Protein AF-W1XU98-F1 (afdb_monomer_lite)

Sequence (70 aa):
FDALLPALQSNTIDIAISDMTISEERAKSVDFSKPYYIAGNGLVVNIDNTNINSFKDLEGKRIGVSIGST

Foldseek 3Di:
DVVPLVCCQVVVDVDDDDPADDDPVSCVRDPDDDDPDDDDDDDDDPPPDPQCPDPVSCVPPDDDDDPPHD

Secondary structure (DSSP, 8-state):
-TTHHHHHHTTS-S---S-PPP-HHHHTTS-----S--PPP-----TT--S-SSGGGGTT------TT--

Organism: NCBI:txid408170

Structure (mmCIF, N/CA/C/O backbone):
data_AF-W1XU98-F1
#
_entry.id   AF-W1XU98-F1
#
loop_
_atom_site.group_PDB
_atom_site.id
_atom_site.type_symbol
_atom_site.label_atom_id
_atom_site.label_alt_id
_atom_site.label_comp_id
_atom_site.label_asym_id
_atom_site.label_en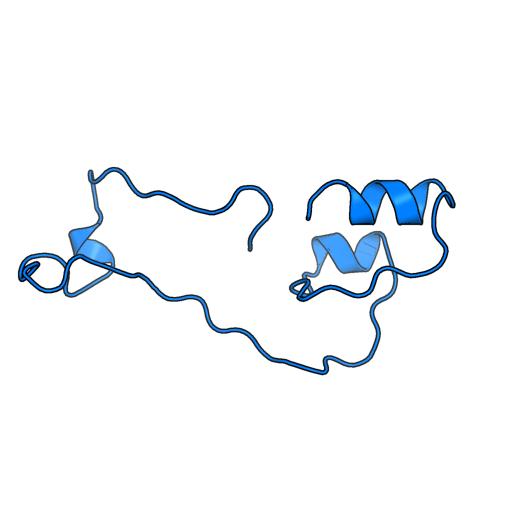tity_id
_atom_site.label_seq_id
_atom_site.pdbx_PDB_ins_code
_atom_site.Cartn_x
_atom_site.Cartn_y
_atom_site.Cartn_z
_atom_site.occupancy
_atom_site.B_iso_or_equiv
_atom_site.auth_seq_id
_atom_site.auth_comp_id
_atom_site.auth_asym_id
_atom_site.auth_atom_id
_atom_site.pdbx_PDB_model_num
ATOM 1 N N . PHE A 1 1 ? -7.892 4.489 -0.489 1.00 62.12 1 PHE A N 1
ATOM 2 C CA . PHE A 1 1 ? -7.066 4.112 0.674 1.00 62.12 1 PHE A CA 1
ATOM 3 C C . PHE A 1 1 ? -7.103 5.186 1.751 1.00 62.12 1 PHE A C 1
ATOM 5 O O . PHE A 1 1 ? -7.453 4.869 2.880 1.00 62.12 1 PHE A O 1
ATOM 12 N N . ASP A 1 2 ? -6.854 6.446 1.393 1.00 70.94 2 ASP A N 1
ATOM 13 C CA . ASP A 1 2 ? -6.621 7.529 2.365 1.00 70.94 2 ASP A CA 1
ATOM 14 C C . ASP A 1 2 ? -7.776 7.852 3.315 1.00 70.94 2 ASP A C 1
ATOM 16 O O . ASP A 1 2 ? -7.526 8.331 4.410 1.00 70.94 2 ASP A O 1
ATOM 20 N N . ALA A 1 3 ? -9.027 7.557 2.951 1.00 85.38 3 ALA A N 1
ATOM 21 C CA . ALA A 1 3 ? -10.176 7.832 3.817 1.00 85.38 3 ALA A CA 1
ATOM 22 C C . ALA A 1 3 ? -10.362 6.812 4.959 1.00 85.38 3 ALA A C 1
ATOM 24 O O . ALA A 1 3 ? -11.072 7.106 5.917 1.00 85.38 3 ALA A O 1
ATOM 25 N N . LEU A 1 4 ? -9.739 5.627 4.883 1.00 90.88 4 LEU A N 1
ATOM 26 C CA . LEU A 1 4 ? -9.960 4.560 5.869 1.00 90.88 4 LEU A CA 1
ATOM 27 C C . LEU A 1 4 ? -9.306 4.868 7.220 1.00 90.88 4 LEU A C 1
ATOM 29 O O . LEU A 1 4 ? -9.913 4.621 8.256 1.00 90.88 4 LEU A O 1
ATOM 33 N N . LEU A 1 5 ? -8.095 5.433 7.214 1.00 89.88 5 LEU A N 1
ATOM 34 C CA . LEU A 1 5 ? -7.391 5.792 8.448 1.00 89.88 5 LEU A CA 1
ATOM 35 C C . LEU A 1 5 ? -8.117 6.908 9.220 1.00 89.88 5 LEU A C 1
ATOM 37 O O . LEU A 1 5 ? -8.407 6.692 10.396 1.00 89.88 5 LEU A O 1
ATOM 41 N N . PRO A 1 6 ? -8.512 8.036 8.593 1.00 91.88 6 PRO A N 1
ATOM 42 C CA . PRO A 1 6 ? -9.340 9.038 9.254 1.00 91.88 6 PRO A CA 1
ATOM 43 C C . PRO A 1 6 ? -10.664 8.473 9.769 1.00 91.88 6 PRO A C 1
ATOM 45 O O . PRO A 1 6 ? -11.058 8.817 10.874 1.00 91.88 6 PRO A O 1
ATOM 48 N N . ALA A 1 7 ? -11.331 7.592 9.010 1.00 93.94 7 ALA A N 1
ATOM 49 C CA . ALA A 1 7 ? -12.608 7.005 9.423 1.00 93.94 7 ALA A CA 1
ATOM 50 C C . ALA A 1 7 ? -12.482 6.097 10.661 1.00 93.94 7 ALA A C 1
ATOM 52 O O . ALA A 1 7 ? -13.395 6.079 11.488 1.00 93.94 7 ALA A O 1
ATOM 53 N N . LEU A 1 8 ? -11.363 5.371 10.801 1.00 93.75 8 LEU A N 1
ATOM 54 C CA . LEU A 1 8 ? -11.032 4.627 12.023 1.00 93.75 8 LEU A CA 1
ATOM 55 C C . LEU A 1 8 ? -10.771 5.589 13.187 1.00 93.75 8 LEU A C 1
ATOM 57 O O . LEU A 1 8 ? -11.332 5.428 14.263 1.00 93.75 8 LEU A O 1
ATOM 61 N N . GLN A 1 9 ? -9.967 6.631 12.966 1.00 91.88 9 GLN A N 1
ATOM 62 C CA . GLN A 1 9 ? -9.629 7.614 14.003 1.00 91.88 9 GLN A CA 1
ATOM 63 C C . GLN A 1 9 ? -10.842 8.412 14.495 1.00 91.88 9 GLN A C 1
ATOM 65 O O . GLN A 1 9 ? -10.920 8.761 15.671 1.00 91.88 9 GLN A O 1
ATOM 70 N N . SER A 1 10 ? -11.795 8.704 13.607 1.00 95.50 10 SER A N 1
ATOM 71 C CA . SER A 1 10 ? -13.044 9.387 13.945 1.00 95.50 10 SER A CA 1
ATOM 72 C C . SER A 1 10 ? -14.123 8.449 14.490 1.00 95.50 10 SER A C 1
ATOM 74 O O . SER A 1 10 ? -15.247 8.905 14.699 1.00 95.50 10 SER A O 1
ATOM 76 N N . ASN A 1 11 ? -13.821 7.158 14.696 1.00 94.56 11 ASN A N 1
ATOM 77 C CA . ASN A 1 11 ? -14.779 6.116 15.090 1.00 94.56 11 ASN A CA 1
ATOM 78 C C . ASN A 1 11 ? -16.029 6.066 14.191 1.00 94.56 11 ASN A C 1
ATOM 80 O O . ASN A 1 11 ? -17.131 5.758 14.637 1.00 94.56 11 ASN A O 1
ATOM 84 N N . THR A 1 12 ? -15.884 6.423 12.914 1.00 97.31 12 THR A N 1
ATOM 85 C CA . THR A 1 12 ? -16.962 6.290 11.921 1.00 97.31 12 THR A CA 1
ATOM 86 C C . THR A 1 12 ? -17.084 4.848 11.434 1.00 97.31 12 THR A C 1
ATOM 88 O O . THR A 1 12 ? -18.156 4.427 11.005 1.00 97.31 12 THR A O 1
ATOM 91 N N . ILE A 1 13 ? -15.987 4.095 11.518 1.00 96.19 13 ILE A N 1
ATOM 92 C CA . ILE A 1 13 ? -15.933 2.650 11.315 1.00 96.19 13 ILE A CA 1
ATOM 93 C C . ILE A 1 13 ? -15.122 2.014 12.444 1.00 96.19 13 ILE A C 1
ATOM 95 O O . ILE A 1 13 ? -14.198 2.638 12.962 1.00 96.19 13 ILE A O 1
ATOM 99 N N . ASP A 1 14 ? -15.427 0.760 12.771 1.00 96.31 14 ASP A N 1
ATOM 100 C CA . ASP A 1 14 ? -14.699 0.014 13.806 1.00 96.31 14 ASP A CA 1
ATOM 101 C C . ASP A 1 14 ? -13.496 -0.757 13.240 1.00 96.31 14 ASP A C 1
ATOM 103 O O . ASP A 1 14 ? -12.491 -0.954 13.918 1.00 96.31 14 ASP A O 1
ATOM 107 N N . ILE A 1 15 ? -13.598 -1.231 11.991 1.00 95.19 15 ILE A N 1
ATOM 108 C CA . ILE A 1 15 ? -12.584 -2.067 11.334 1.00 95.19 15 ILE A CA 1
ATOM 109 C C . ILE A 1 15 ? -12.503 -1.697 9.851 1.00 95.19 15 ILE A C 1
ATOM 111 O O . ILE A 1 15 ? -13.523 -1.571 9.173 1.00 95.19 15 ILE A O 1
ATOM 115 N N . ALA A 1 16 ? -11.282 -1.595 9.324 1.00 93.44 16 ALA A N 1
ATOM 116 C CA . ALA A 1 16 ? -11.023 -1.512 7.891 1.00 93.44 16 ALA A CA 1
ATOM 117 C C . ALA A 1 16 ? -10.388 -2.820 7.394 1.00 93.44 16 ALA A C 1
ATOM 119 O O . ALA A 1 16 ? -9.356 -3.246 7.910 1.00 93.44 16 ALA A O 1
ATOM 120 N N . ILE A 1 17 ? -10.979 -3.442 6.369 1.00 92.31 17 ILE A N 1
ATOM 121 C CA . ILE A 1 17 ? -10.422 -4.630 5.704 1.00 92.31 17 ILE A CA 1
ATOM 122 C C . ILE A 1 17 ? -10.022 -4.228 4.287 1.00 92.31 17 ILE A C 1
ATOM 124 O O . ILE A 1 17 ? -10.869 -3.991 3.429 1.00 92.31 17 ILE A O 1
ATOM 128 N N . SER A 1 18 ? -8.718 -4.101 4.066 1.00 86.38 18 SER A N 1
ATOM 129 C CA . SER A 1 18 ? -8.128 -3.650 2.806 1.00 86.38 18 SER A CA 1
ATOM 130 C C . SER A 1 18 ? -6.704 -4.188 2.684 1.00 86.38 18 SER A C 1
ATOM 132 O O . SER A 1 18 ? -6.075 -4.499 3.698 1.00 86.38 18 SER A O 1
ATOM 134 N N . ASP A 1 19 ? -6.175 -4.235 1.459 1.00 85.19 19 ASP A N 1
ATOM 135 C CA . ASP A 1 19 ? -4.750 -4.472 1.189 1.00 85.19 19 ASP A CA 1
ATOM 136 C C . ASP A 1 19 ? -3.939 -3.209 1.541 1.00 85.19 19 ASP A C 1
ATOM 138 O O . ASP A 1 19 ? -3.561 -2.413 0.684 1.00 85.19 19 ASP A O 1
ATOM 142 N N . MET A 1 20 ? -3.831 -2.92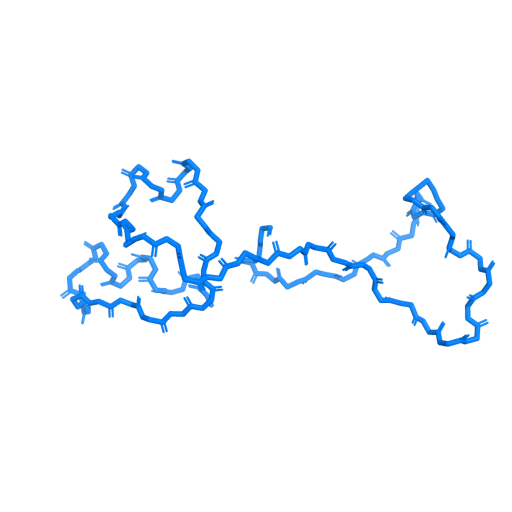2 2.841 1.00 87.38 20 MET A N 1
ATOM 143 C CA . MET A 1 20 ? -3.148 -1.743 3.368 1.00 87.38 20 MET A CA 1
ATOM 144 C C . MET A 1 20 ? -1.753 -2.125 3.850 1.00 87.38 20 MET A C 1
ATOM 146 O O . MET A 1 20 ? -1.609 -2.880 4.810 1.00 87.38 20 MET A O 1
ATOM 150 N N . THR A 1 21 ? -0.729 -1.530 3.238 1.00 88.81 21 THR A N 1
ATOM 151 C CA . THR A 1 21 ? 0.656 -1.676 3.695 1.00 88.81 21 THR A CA 1
ATOM 152 C C . THR A 1 21 ? 0.806 -1.154 5.123 1.00 88.81 21 THR A C 1
ATOM 154 O O . THR A 1 21 ? 0.490 0.011 5.406 1.00 88.81 21 THR A O 1
ATOM 157 N N . ILE A 1 22 ? 1.323 -2.014 6.003 1.00 90.38 22 ILE A N 1
ATOM 158 C CA . ILE A 1 22 ? 1.715 -1.658 7.367 1.00 90.38 22 ILE A CA 1
ATOM 159 C C . ILE A 1 22 ? 2.979 -0.798 7.280 1.00 90.38 22 ILE A C 1
ATOM 161 O O . ILE A 1 22 ? 3.999 -1.241 6.756 1.00 90.38 22 ILE A O 1
ATOM 165 N N . SER A 1 23 ? 2.917 0.425 7.802 1.00 89.19 23 SER A N 1
ATOM 166 C CA . SER A 1 23 ? 4.073 1.313 7.946 1.00 89.19 23 SER A CA 1
ATOM 167 C C . SER A 1 23 ? 4.176 1.820 9.382 1.00 89.19 23 SER A C 1
ATOM 169 O O . SER A 1 23 ? 3.170 1.889 10.092 1.00 89.19 23 SER A O 1
ATOM 171 N N . GLU A 1 24 ? 5.380 2.206 9.813 1.00 90.44 24 GLU A N 1
ATOM 172 C CA . GLU A 1 24 ? 5.601 2.747 11.163 1.00 90.44 24 GLU A CA 1
ATOM 173 C C . GLU A 1 24 ? 4.756 3.995 11.439 1.00 90.44 24 GLU A C 1
ATOM 175 O O . GLU A 1 24 ? 4.281 4.197 12.551 1.00 90.44 24 GLU A O 1
ATOM 180 N N . GLU A 1 25 ? 4.549 4.838 10.427 1.00 89.75 25 GLU A N 1
ATOM 181 C CA . GLU A 1 25 ? 3.722 6.038 10.544 1.00 89.75 25 GLU A CA 1
ATOM 182 C C . GLU A 1 25 ? 2.252 5.689 10.806 1.00 89.75 25 GLU A C 1
ATOM 184 O O . GLU A 1 25 ? 1.641 6.226 11.731 1.00 89.75 25 GLU A O 1
ATOM 189 N N . ARG A 1 26 ? 1.695 4.742 10.042 1.00 89.88 26 ARG A N 1
ATOM 190 C CA . ARG A 1 26 ? 0.300 4.310 10.202 1.00 89.88 26 ARG A CA 1
ATOM 191 C C . ARG A 1 26 ? 0.096 3.585 11.532 1.00 89.88 26 ARG A C 1
ATOM 193 O O . ARG A 1 26 ? -0.901 3.832 12.203 1.00 89.88 26 ARG A O 1
ATOM 200 N N . ALA A 1 27 ? 1.060 2.763 11.946 1.00 91.62 27 ALA A N 1
ATOM 201 C CA . ALA A 1 27 ? 1.011 2.008 13.199 1.00 91.62 27 ALA A CA 1
ATOM 202 C C . ALA A 1 27 ? 1.068 2.892 14.461 1.00 91.62 27 ALA A C 1
ATOM 204 O O . ALA A 1 27 ? 0.697 2.445 15.539 1.00 91.62 27 ALA A O 1
ATOM 205 N N . LYS A 1 28 ? 1.495 4.160 14.349 1.00 92.25 28 LYS A N 1
ATOM 206 C CA . LYS A 1 28 ? 1.369 5.139 15.447 1.00 92.25 28 LYS A CA 1
ATOM 207 C C . LYS A 1 28 ? -0.068 5.618 15.657 1.00 92.25 28 LYS A C 1
ATOM 209 O O . LYS A 1 28 ? -0.367 6.181 16.703 1.00 92.25 28 LYS A O 1
ATOM 214 N N . SER A 1 29 ? -0.916 5.464 14.642 1.00 89.56 29 SER A N 1
ATOM 215 C CA . SER A 1 29 ? -2.256 6.051 14.586 1.00 89.56 29 SER A CA 1
ATOM 216 C C . SER A 1 29 ? -3.377 5.029 14.754 1.00 89.56 29 SER A C 1
ATOM 218 O O . SER A 1 29 ? -4.445 5.392 15.238 1.00 89.56 29 SER A O 1
ATOM 220 N N . VAL A 1 30 ? -3.156 3.784 14.324 1.00 91.81 30 VAL A N 1
ATOM 221 C CA . VAL A 1 30 ? -4.124 2.681 14.392 1.00 91.81 30 VAL A CA 1
ATOM 222 C C . VAL A 1 30 ? -3.408 1.364 14.677 1.00 91.81 30 VAL A C 1
ATOM 224 O O . VAL A 1 30 ? -2.243 1.193 14.311 1.00 91.81 30 VAL A O 1
ATOM 227 N N . ASP A 1 31 ? -4.130 0.411 15.259 1.00 94.25 31 ASP A N 1
ATOM 228 C CA . ASP A 1 31 ? -3.645 -0.957 15.409 1.00 94.25 31 ASP A CA 1
ATOM 229 C C . ASP A 1 31 ? -3.805 -1.747 14.105 1.00 94.25 31 ASP A C 1
ATOM 231 O O . ASP A 1 31 ? -4.795 -1.619 13.381 1.00 94.25 31 ASP A O 1
ATOM 235 N N . PHE A 1 32 ? -2.837 -2.621 13.829 1.00 94.00 32 PHE A N 1
ATOM 236 C CA . PHE A 1 32 ? -2.892 -3.56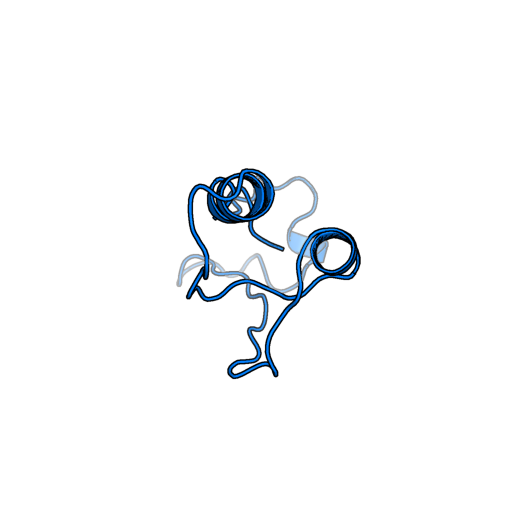8 12.720 1.00 94.00 32 PHE A CA 1
ATOM 237 C C . PHE A 1 32 ? -3.010 -4.999 13.237 1.00 94.00 32 PHE A C 1
ATOM 239 O O . PHE A 1 32 ? -2.402 -5.387 14.235 1.00 94.00 32 PHE A O 1
ATOM 246 N N . SER A 1 33 ? -3.762 -5.819 12.504 1.00 94.31 33 SER A N 1
ATOM 247 C CA . SER A 1 33 ? -3.749 -7.269 12.699 1.00 94.31 33 SER A CA 1
ATOM 248 C C . SER A 1 33 ? -2.418 -7.886 12.243 1.00 94.31 33 SER A C 1
ATOM 250 O O . SER A 1 33 ? -1.572 -7.220 11.640 1.00 94.31 33 SER A O 1
ATOM 252 N N . LYS A 1 34 ? -2.243 -9.192 12.477 1.00 93.12 34 LYS A N 1
ATOM 253 C CA . LYS A 1 34 ? -1.138 -9.937 11.858 1.00 93.12 34 LYS A CA 1
ATOM 254 C C . LYS A 1 34 ? -1.246 -9.834 10.328 1.00 93.12 34 LYS A C 1
ATOM 256 O O . LYS A 1 34 ? -2.347 -10.014 9.805 1.00 93.12 34 LYS A O 1
ATOM 261 N N . PRO A 1 35 ? -0.139 -9.581 9.608 1.00 91.25 35 PRO A N 1
ATOM 262 C CA . PRO A 1 35 ? -0.182 -9.464 8.157 1.00 91.25 35 PRO A CA 1
ATOM 263 C C . PRO A 1 35 ? -0.672 -10.778 7.543 1.00 91.25 35 PRO A C 1
ATOM 265 O O . PRO A 1 35 ? -0.188 -11.854 7.895 1.00 91.25 35 PRO A O 1
ATOM 268 N N . TYR A 1 36 ? -1.635 -10.682 6.628 1.00 89.69 36 TYR A N 1
ATOM 269 C CA . TYR A 1 36 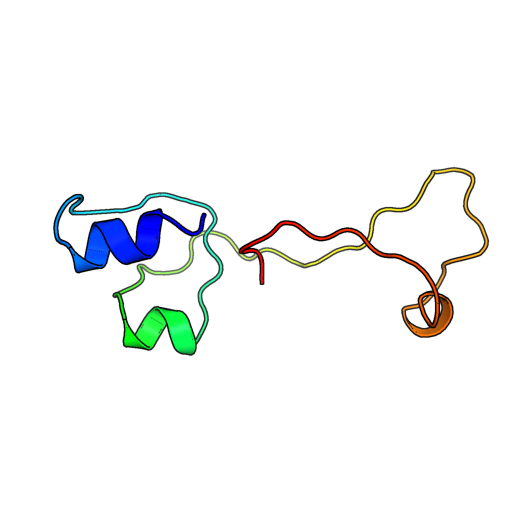? -2.179 -11.831 5.895 1.00 89.69 36 TYR A CA 1
ATOM 270 C C . TYR A 1 36 ? -1.648 -11.920 4.456 1.00 89.69 36 TYR A C 1
ATOM 272 O O . TYR A 1 36 ? -1.822 -12.943 3.798 1.00 89.69 36 TYR A O 1
ATOM 280 N N . TYR A 1 37 ? -0.993 -10.862 3.972 1.00 87.06 37 TYR A N 1
ATOM 281 C CA . TYR A 1 37 ? -0.380 -10.775 2.652 1.00 87.06 37 TYR A CA 1
ATOM 282 C C . TYR A 1 37 ? 0.848 -9.858 2.712 1.00 87.06 37 TYR A C 1
ATOM 284 O O . TYR A 1 37 ? 0.865 -8.895 3.479 1.00 87.06 37 TYR A O 1
ATOM 292 N N . ILE A 1 38 ? 1.884 -10.168 1.928 1.00 83.12 38 ILE A N 1
ATOM 293 C CA . ILE A 1 38 ? 3.067 -9.315 1.764 1.00 83.12 38 ILE A CA 1
ATOM 294 C C . ILE A 1 38 ? 3.107 -8.886 0.302 1.00 83.12 38 ILE A C 1
ATOM 296 O O . ILE A 1 38 ? 3.368 -9.703 -0.582 1.00 83.12 38 ILE A O 1
ATOM 300 N N . ALA A 1 39 ? 2.843 -7.605 0.059 1.00 80.38 39 ALA A N 1
ATOM 301 C CA . ALA A 1 39 ? 2.907 -7.018 -1.268 1.00 80.38 39 ALA A CA 1
ATOM 302 C C . ALA A 1 39 ? 4.336 -6.560 -1.594 1.00 80.38 39 ALA A C 1
ATOM 304 O O . ALA A 1 39 ? 5.034 -5.994 -0.750 1.00 80.38 39 ALA A O 1
ATOM 305 N N . GLY A 1 40 ? 4.761 -6.796 -2.835 1.00 79.38 40 GLY A N 1
ATOM 306 C CA . GLY A 1 40 ? 5.972 -6.216 -3.404 1.00 79.38 40 GLY A CA 1
ATOM 307 C C . GLY A 1 40 ? 5.617 -5.086 -4.363 1.00 79.38 40 GLY A C 1
ATOM 308 O O . GLY A 1 40 ? 4.685 -5.216 -5.156 1.00 79.38 40 GLY A O 1
ATOM 309 N N . ASN A 1 41 ? 6.380 -3.995 -4.317 1.00 82.38 41 ASN A N 1
ATOM 310 C CA . ASN A 1 41 ? 6.262 -2.928 -5.304 1.00 82.38 41 ASN A CA 1
ATOM 311 C C . ASN A 1 41 ? 6.940 -3.347 -6.615 1.00 82.38 41 ASN A C 1
ATOM 313 O O . ASN A 1 41 ? 8.043 -3.896 -6.615 1.00 82.38 41 ASN A O 1
ATOM 317 N N . GLY A 1 42 ? 6.276 -3.072 -7.736 1.00 86.31 42 GLY A N 1
ATOM 318 C CA . GLY A 1 42 ? 6.767 -3.379 -9.074 1.00 86.31 42 GLY A CA 1
ATOM 319 C C . GLY A 1 42 ? 6.525 -2.222 -10.033 1.00 86.31 42 GLY A C 1
ATOM 320 O O . GLY A 1 42 ? 5.592 -1.438 -9.859 1.00 86.31 42 GLY A O 1
ATOM 321 N N . LEU A 1 43 ? 7.370 -2.120 -11.056 1.00 89.25 43 LEU A N 1
ATOM 322 C CA . LEU A 1 43 ? 7.182 -1.185 -12.157 1.00 89.25 43 LEU A CA 1
ATOM 323 C C . LEU A 1 43 ? 6.620 -1.944 -13.357 1.00 89.25 43 LEU A C 1
ATOM 325 O O . LEU A 1 43 ? 7.164 -2.971 -13.755 1.00 89.25 43 LEU A O 1
ATOM 329 N N . VAL A 1 44 ? 5.560 -1.410 -13.955 1.00 91.38 44 VAL A N 1
ATOM 330 C CA . VAL A 1 44 ? 5.006 -1.933 -15.204 1.00 91.38 44 VAL A CA 1
ATOM 331 C C . VAL A 1 44 ? 5.363 -0.972 -16.330 1.00 91.38 44 VAL A C 1
ATOM 333 O O . VAL A 1 44 ? 5.170 0.239 -16.214 1.00 91.38 44 VAL A O 1
ATOM 336 N N . VAL A 1 45 ? 5.878 -1.520 -17.427 1.00 93.44 45 VAL A N 1
ATOM 337 C CA . VAL A 1 45 ? 6.184 -0.790 -18.662 1.00 93.44 45 VAL A CA 1
ATOM 338 C C . VAL A 1 45 ? 5.410 -1.404 -19.825 1.00 93.44 45 VAL A C 1
ATOM 340 O O . VAL A 1 45 ? 4.869 -2.504 -19.714 1.00 93.44 45 VAL A O 1
ATOM 343 N N . ASN A 1 46 ? 5.319 -0.682 -20.942 1.00 94.44 46 ASN A N 1
ATOM 344 C CA . ASN A 1 46 ? 4.730 -1.233 -22.161 1.00 94.44 46 ASN A CA 1
ATOM 345 C C . ASN A 1 46 ? 5.547 -2.448 -22.643 1.00 94.44 46 ASN A C 1
ATOM 347 O O . ASN A 1 46 ? 6.768 -2.441 -22.506 1.00 94.44 46 ASN A O 1
ATOM 351 N N . ILE A 1 47 ? 4.884 -3.457 -23.215 1.00 95.56 47 ILE A N 1
ATOM 352 C CA . ILE A 1 47 ? 5.530 -4.694 -23.679 1.00 95.56 47 ILE A CA 1
ATOM 353 C C . ILE A 1 47 ? 6.636 -4.445 -24.717 1.00 95.56 47 ILE A C 1
ATOM 355 O O . ILE A 1 47 ? 7.631 -5.161 -24.725 1.00 95.56 47 ILE A O 1
ATOM 359 N N . ASP A 1 48 ? 6.507 -3.389 -25.523 1.00 96.50 48 ASP A N 1
ATOM 360 C CA . ASP A 1 48 ? 7.489 -3.021 -26.546 1.00 96.50 48 ASP A CA 1
ATOM 361 C C . ASP A 1 48 ? 8.604 -2.103 -25.999 1.00 96.50 48 ASP A C 1
ATOM 363 O O . ASP A 1 48 ? 9.462 -1.625 -26.743 1.00 96.50 48 ASP A O 1
ATOM 367 N N . ASN A 1 49 ? 8.604 -1.798 -24.694 1.00 93.31 49 ASN A N 1
ATOM 368 C CA . ASN A 1 49 ? 9.612 -0.941 -24.079 1.00 93.31 49 ASN A CA 1
ATOM 369 C C . ASN A 1 49 ? 10.913 -1.712 -23.825 1.00 93.31 49 ASN A C 1
ATOM 371 O O . ASN A 1 49 ? 10.963 -2.608 -22.991 1.00 93.31 49 ASN A O 1
ATOM 375 N N . THR A 1 50 ? 11.992 -1.286 -24.479 1.00 93.00 50 THR A N 1
ATOM 376 C CA . THR A 1 50 ? 13.342 -1.845 -24.288 1.00 93.00 50 THR A CA 1
ATOM 377 C C . THR A 1 50 ? 14.289 -0.905 -23.537 1.00 93.00 50 THR A C 1
ATOM 379 O O . THR A 1 50 ? 15.472 -1.203 -23.382 1.00 93.00 50 THR A O 1
ATOM 382 N N . ASN A 1 51 ? 13.798 0.260 -23.105 1.00 92.94 51 ASN A N 1
ATOM 383 C CA . ASN A 1 51 ? 14.622 1.371 -22.620 1.00 92.94 51 ASN A CA 1
ATOM 384 C C . ASN A 1 51 ? 14.666 1.481 -21.092 1.00 92.94 51 ASN A C 1
ATOM 386 O O . ASN A 1 51 ? 15.520 2.189 -20.571 1.00 92.94 51 ASN A O 1
ATOM 390 N N . ILE A 1 52 ? 13.731 0.852 -20.380 1.00 94.00 52 ILE A N 1
ATOM 391 C CA . ILE A 1 52 ? 13.666 0.872 -18.918 1.00 94.00 52 ILE A CA 1
ATOM 392 C C . ILE A 1 52 ? 14.010 -0.527 -18.420 1.00 94.00 52 ILE A C 1
ATOM 394 O O . ILE A 1 52 ? 13.165 -1.416 -18.439 1.00 94.00 52 ILE A O 1
ATOM 398 N N . ASN A 1 53 ? 15.253 -0.714 -17.977 1.00 90.81 53 ASN A N 1
ATOM 399 C CA . ASN A 1 53 ? 15.749 -1.994 -17.461 1.00 90.81 53 ASN A CA 1
ATOM 400 C C . ASN A 1 53 ? 16.227 -1.882 -16.005 1.00 90.81 53 ASN A C 1
ATOM 402 O O . ASN A 1 53 ? 16.518 -2.882 -15.353 1.00 90.81 53 ASN A O 1
ATOM 406 N N . SER A 1 54 ? 16.314 -0.660 -15.486 1.00 91.44 54 SER A N 1
ATOM 407 C CA . SER A 1 54 ? 16.739 -0.352 -14.129 1.00 91.44 54 SER A CA 1
ATOM 408 C C . SER A 1 54 ? 16.042 0.902 -13.603 1.00 91.44 54 SER A C 1
ATOM 410 O O . SER A 1 54 ? 15.519 1.715 -14.365 1.00 91.44 54 SER A O 1
ATOM 412 N N . PHE A 1 55 ? 16.087 1.109 -12.285 1.00 88.56 55 PHE A N 1
ATOM 413 C CA . PHE A 1 55 ? 15.576 2.339 -11.670 1.00 88.56 55 PHE A CA 1
ATOM 414 C C . PHE A 1 55 ? 16.296 3.600 -12.160 1.00 88.56 55 PHE A C 1
ATOM 416 O O . PHE A 1 55 ? 15.676 4.656 -12.238 1.00 88.56 55 PHE A O 1
ATOM 423 N N . LYS A 1 56 ? 17.578 3.499 -12.533 1.00 93.00 56 LYS A N 1
ATOM 424 C CA . LYS A 1 56 ? 18.348 4.633 -13.057 1.00 93.00 56 LYS A CA 1
ATOM 425 C C . LYS A 1 56 ? 17.783 5.142 -14.381 1.00 93.00 56 LYS A C 1
ATOM 427 O O . LYS A 1 56 ? 17.774 6.343 -14.632 1.00 93.00 56 LYS A O 1
ATOM 432 N N . ASP A 1 57 ? 17.229 4.244 -15.191 1.00 93.81 57 ASP A N 1
ATOM 433 C CA . ASP A 1 57 ? 16.605 4.608 -16.463 1.00 93.81 57 ASP A CA 1
ATOM 434 C C . ASP A 1 57 ? 15.336 5.447 -16.270 1.00 93.81 57 ASP A C 1
ATOM 436 O O . ASP A 1 57 ? 14.802 5.983 -17.236 1.00 93.81 57 ASP A O 1
ATOM 440 N N . LEU A 1 58 ? 14.830 5.577 -15.040 1.00 92.56 58 LEU A N 1
ATOM 441 C CA . LEU A 1 58 ? 13.672 6.403 -14.721 1.00 92.56 58 LEU A CA 1
ATOM 442 C C . LEU A 1 58 ? 14.019 7.872 -14.457 1.00 92.56 58 LEU A C 1
ATOM 444 O O . LEU A 1 58 ? 13.111 8.703 -14.399 1.00 92.56 58 LEU A O 1
ATOM 448 N N . GLU A 1 59 ? 15.300 8.215 -14.309 1.00 93.31 59 GLU A N 1
ATOM 449 C CA . GLU A 1 59 ? 15.724 9.591 -14.057 1.00 93.31 59 GLU A CA 1
ATOM 450 C C . GLU A 1 59 ? 15.238 10.532 -15.171 1.00 93.31 59 GLU A C 1
ATOM 452 O O . GLU A 1 59 ? 15.386 10.274 -16.367 1.00 93.31 59 GLU A O 1
ATOM 457 N N . GLY A 1 60 ? 14.589 11.630 -14.773 1.00 93.81 60 GLY A N 1
ATOM 458 C CA . GLY A 1 60 ? 14.010 12.607 -15.699 1.00 93.81 60 GLY A CA 1
ATOM 459 C C . GLY A 1 60 ? 12.742 12.145 -16.432 1.00 93.81 60 GLY A C 1
ATOM 460 O O . GLY A 1 60 ? 12.180 12.921 -17.207 1.00 93.81 60 GLY A O 1
ATOM 461 N N . LYS A 1 61 ? 12.252 10.919 -16.198 1.00 93.12 61 LYS A N 1
ATOM 462 C CA . LYS A 1 61 ? 10.983 10.436 -16.761 1.00 93.12 61 LYS A CA 1
ATOM 463 C C . LYS A 1 61 ? 9.806 10.789 -15.852 1.00 93.12 61 LYS A C 1
ATOM 465 O O . LYS A 1 61 ? 9.927 10.897 -14.636 1.00 93.12 61 LYS A O 1
ATOM 470 N N . ARG A 1 62 ? 8.627 10.942 -16.459 1.00 93.62 62 ARG A N 1
ATOM 471 C CA . ARG A 1 62 ? 7.365 11.081 -15.721 1.00 93.62 62 ARG A CA 1
ATOM 472 C C . ARG A 1 62 ? 6.864 9.687 -15.351 1.00 93.62 62 ARG A C 1
ATOM 474 O O . ARG A 1 62 ? 6.666 8.864 -16.240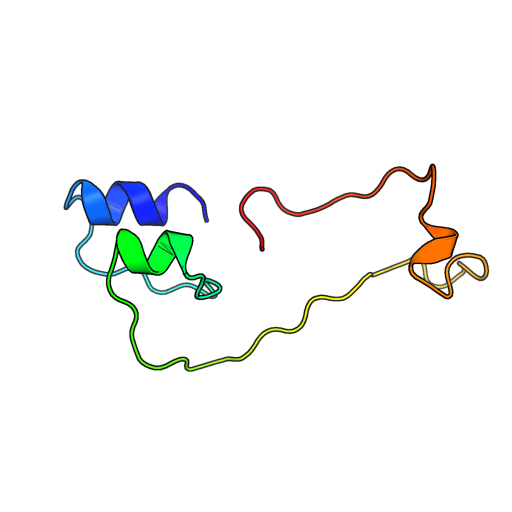 1.00 93.62 62 ARG A O 1
ATOM 481 N N . ILE A 1 63 ? 6.653 9.448 -14.060 1.00 91.94 63 ILE A N 1
ATOM 482 C CA . ILE A 1 63 ? 6.131 8.190 -13.513 1.00 91.94 63 ILE A CA 1
ATOM 483 C C . ILE A 1 63 ? 4.739 8.447 -12.927 1.00 91.94 63 ILE A C 1
ATOM 485 O O . ILE A 1 63 ? 4.486 9.516 -12.371 1.00 91.94 63 ILE A O 1
ATOM 489 N N . GLY A 1 64 ? 3.841 7.470 -13.063 1.00 91.75 64 GLY A N 1
ATOM 490 C CA . GLY A 1 64 ? 2.558 7.442 -12.365 1.00 91.75 64 GLY A CA 1
ATOM 491 C C . GLY A 1 64 ? 2.616 6.505 -11.161 1.00 91.75 64 GLY A C 1
ATOM 492 O O . GLY A 1 64 ? 3.173 5.416 -11.256 1.00 91.75 64 GLY A O 1
ATOM 493 N N . VAL A 1 65 ? 2.020 6.922 -10.047 1.00 89.38 65 VAL A N 1
ATOM 494 C CA . VAL A 1 65 ? 1.855 6.112 -8.832 1.00 89.38 65 VAL A CA 1
ATOM 495 C C . VAL A 1 65 ? 0.415 6.234 -8.341 1.00 89.38 65 VAL A C 1
ATOM 497 O O . VAL A 1 65 ? -0.257 7.224 -8.645 1.00 89.38 65 VAL A O 1
ATOM 500 N N . SER A 1 66 ? -0.072 5.246 -7.590 1.00 82.00 66 SER A N 1
ATOM 501 C CA . SER A 1 66 ? -1.357 5.400 -6.903 1.00 82.00 66 SER A CA 1
ATOM 502 C C . SER A 1 66 ? -1.201 6.356 -5.728 1.00 82.00 66 SER A C 1
ATOM 504 O O . SER A 1 66 ? -0.320 6.203 -4.889 1.00 82.00 66 SER A O 1
ATOM 506 N N . ILE A 1 67 ? -2.073 7.354 -5.646 1.00 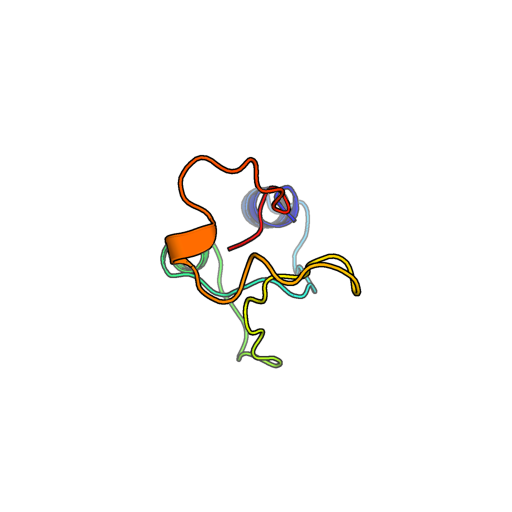78.75 67 ILE A N 1
ATOM 507 C CA . ILE A 1 67 ? -2.095 8.258 -4.495 1.00 78.75 67 ILE A CA 1
ATOM 508 C C . ILE A 1 67 ? -2.513 7.452 -3.257 1.00 78.75 67 ILE A C 1
ATOM 510 O O . ILE A 1 67 ? -3.459 6.661 -3.316 1.00 78.75 67 ILE A O 1
ATOM 514 N N . GLY A 1 68 ? -1.771 7.618 -2.161 1.00 70.06 68 GLY A N 1
ATOM 515 C CA . GLY A 1 68 ? -2.003 6.880 -0.917 1.00 70.06 68 GLY A CA 1
ATOM 516 C C . GLY A 1 68 ? -1.377 5.482 -0.864 1.00 70.06 68 GLY A C 1
ATOM 517 O O . GLY A 1 68 ? -1.514 4.789 0.151 1.00 70.06 68 GLY A O 1
ATOM 518 N N . SER A 1 69 ? -0.684 5.047 -1.926 1.00 75.38 69 SER A N 1
ATOM 519 C CA . SER A 1 69 ? 0.136 3.832 -1.882 1.00 75.38 69 SER A CA 1
ATOM 520 C C . SER A 1 69 ? 1.485 4.098 -1.209 1.00 75.38 69 SER A C 1
ATOM 522 O O . SER A 1 69 ? 1.917 5.244 -1.078 1.00 75.38 69 SER A O 1
ATOM 524 N N . THR A 1 70 ? 2.153 3.035 -0.771 1.00 64.44 70 THR A N 1
ATOM 525 C CA . THR A 1 70 ? 3.476 3.085 -0.133 1.00 64.44 70 THR A CA 1
ATOM 526 C C . THR A 1 70 ? 4.339 1.967 -0.686 1.00 64.44 70 THR A C 1
ATOM 528 O O . THR A 1 70 ? 3.792 0.859 -0.870 1.00 64.44 70 THR A O 1
#

pLDDT: mean 89.3, std 7.11, range [62.12, 97.31]

Radius of gyration: 16.6 Å; chains: 1; bounding box: 35×24×42 Å

InterPro domains:
  IPR001638 Solute-binding protein family 3/N-terminal domain of MltF [PF00497] (1-52)